Protein AF-A0A2A8PNT9-F1 (afdb_monomer)

InterPro domains:
  IPR011094 Uncharacterised protein family, LppY/LpqO [PF07485] (10-98)

Foldseek 3Di:
DDPLVVVLVVVLVVVVFDWDDDPQKIKTQDDDDDFDDAVNHTDPPDRAKMKMWGHADPVRDTDIDIDGDDDPVCVPVVVVVCVVVVHDDPDDDDDHDDD

pLDDT: mean 89.49, std 8.32, range [44.5, 97.88]

Solvent-accessible surface area (backbone atoms only — not comparable to full-atom values): 6307 Å² total; per-residue (Å²): 132,63,68,64,58,59,51,31,52,52,51,13,58,76,68,75,38,52,61,47,78,56,96,61,29,32,38,26,48,46,91,60,96,67,93,44,66,59,96,88,37,81,54,87,81,73,77,35,31,43,34,35,35,41,60,62,48,99,87,71,51,55,60,72,50,76,49,69,65,74,56,82,88,44,46,70,63,50,53,51,56,41,47,76,71,72,46,83,81,90,80,87,85,85,93,79,87,82,131

Structure (mmCIF, N/CA/C/O backbone):
data_AF-A0A2A8PNT9-F1
#
_entry.id   AF-A0A2A8PNT9-F1
#
loop_
_atom_site.group_PDB
_atom_site.id
_atom_site.type_symbol
_atom_site.label_atom_id
_atom_site.label_alt_id
_atom_site.label_comp_id
_atom_site.label_asym_id
_atom_site.label_entity_id
_atom_site.label_seq_id
_atom_site.pdbx_PDB_ins_code
_atom_site.Cartn_x
_atom_site.Cartn_y
_atom_site.Cartn_z
_atom_site.occupancy
_atom_site.B_iso_or_equiv
_atom_site.auth_seq_id
_atom_site.auth_comp_id
_atom_site.auth_asym_id
_atom_site.auth_atom_id
_atom_site.pdbx_PDB_model_num
ATOM 1 N N . MET A 1 1 ? -14.233 10.265 22.596 1.00 44.50 1 MET A N 1
ATOM 2 C CA . MET A 1 1 ? -13.195 10.865 21.724 1.00 44.50 1 MET A CA 1
ATOM 3 C C . MET A 1 1 ? -12.540 9.736 20.939 1.00 44.50 1 MET A C 1
ATOM 5 O O . MET A 1 1 ? -12.407 8.648 21.478 1.00 44.50 1 MET A O 1
ATOM 9 N N . ASN A 1 2 ? -12.320 9.951 19.643 1.00 59.09 2 ASN A N 1
ATOM 10 C CA . ASN A 1 2 ? -12.580 8.979 18.573 1.00 59.09 2 ASN A CA 1
ATOM 11 C C . ASN A 1 2 ? -11.611 7.787 18.510 1.00 59.09 2 ASN A C 1
ATOM 13 O O . ASN A 1 2 ? -10.452 7.970 18.148 1.00 59.09 2 ASN A O 1
ATOM 17 N N . ASN A 1 3 ? -12.128 6.570 18.733 1.00 81.62 3 ASN A N 1
ATOM 18 C CA . ASN A 1 3 ? -11.425 5.296 18.501 1.00 81.62 3 ASN A CA 1
ATOM 19 C C . ASN A 1 3 ? -10.741 5.267 17.115 1.00 81.62 3 ASN A C 1
ATOM 21 O O . ASN A 1 3 ? -9.587 4.876 16.986 1.00 81.62 3 ASN A O 1
ATOM 25 N N . LEU A 1 4 ? -11.408 5.823 16.097 1.00 88.12 4 LEU A N 1
ATOM 26 C CA . LEU A 1 4 ? -10.875 5.926 14.740 1.00 88.12 4 LEU A CA 1
ATOM 27 C C . LEU A 1 4 ? -9.567 6.730 14.644 1.00 88.12 4 LEU A C 1
ATOM 29 O O . LEU A 1 4 ? -8.678 6.333 13.900 1.00 88.12 4 LEU A O 1
ATOM 33 N N . ASN A 1 5 ? -9.420 7.827 15.397 1.00 90.25 5 ASN A N 1
ATOM 34 C CA . ASN A 1 5 ? -8.206 8.649 15.345 1.00 90.25 5 ASN A CA 1
ATOM 35 C C . ASN A 1 5 ? -7.003 7.872 15.877 1.00 90.25 5 ASN A C 1
ATOM 37 O O . ASN A 1 5 ? -5.975 7.790 15.212 1.00 90.25 5 ASN A O 1
ATOM 41 N N . PHE A 1 6 ? -7.173 7.247 17.043 1.00 92.38 6 PHE A N 1
ATOM 42 C CA . PHE A 1 6 ? -6.132 6.432 17.656 1.00 92.38 6 PHE A CA 1
ATOM 43 C C . PHE A 1 6 ? -5.748 5.245 16.763 1.00 92.38 6 PHE A C 1
ATOM 45 O O . PHE A 1 6 ? -4.565 5.018 16.515 1.00 92.38 6 PHE A O 1
ATOM 52 N N . LEU A 1 7 ? -6.733 4.521 16.220 1.00 93.81 7 LEU A N 1
ATOM 53 C CA . LEU A 1 7 ? -6.478 3.414 15.294 1.00 93.81 7 LEU A CA 1
ATOM 54 C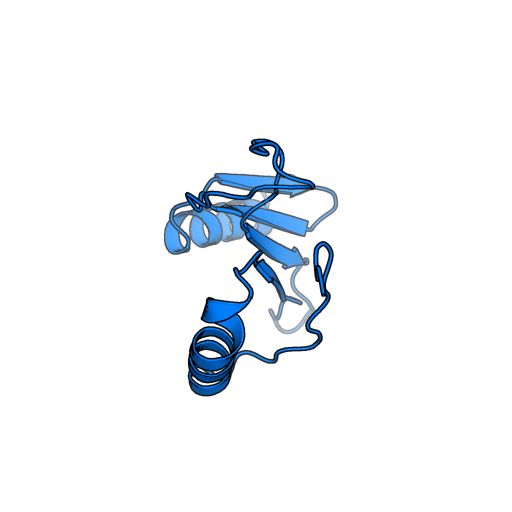 C . LEU A 1 7 ? -5.759 3.883 14.028 1.00 93.81 7 LEU A C 1
ATOM 56 O O . LEU A 1 7 ? -4.818 3.231 13.585 1.00 93.81 7 LEU A O 1
ATOM 60 N N . CYS A 1 8 ? -6.151 5.029 13.474 1.00 94.81 8 CYS A N 1
AT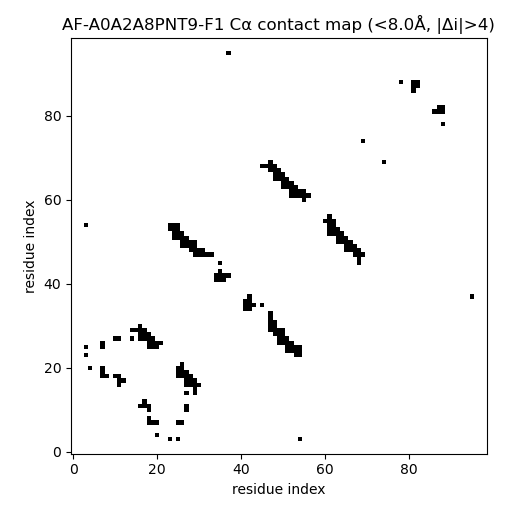OM 61 C CA . CYS A 1 8 ? -5.527 5.582 12.279 1.00 94.81 8 CYS A CA 1
ATOM 62 C C . CYS A 1 8 ? -4.069 6.007 12.517 1.00 94.81 8 CYS A C 1
ATOM 64 O O . CYS A 1 8 ? -3.215 5.812 11.652 1.00 94.81 8 CYS A O 1
ATOM 66 N N . GLU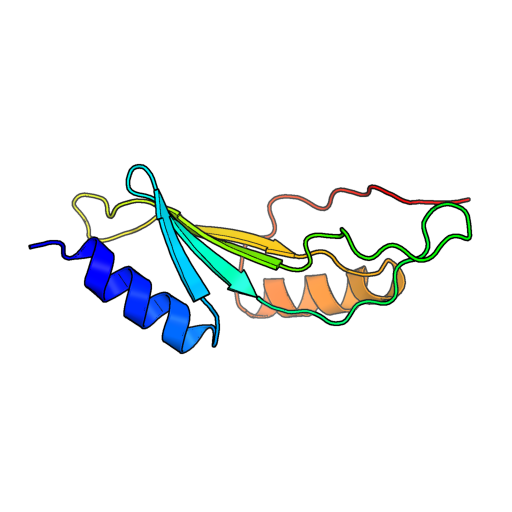 A 1 9 ? -3.752 6.541 13.698 1.00 94.38 9 GLU A N 1
ATOM 67 C CA . GLU A 1 9 ? -2.372 6.836 14.100 1.00 94.38 9 GLU A CA 1
ATOM 68 C C . GLU A 1 9 ? -1.529 5.561 14.242 1.00 94.38 9 GLU A C 1
ATOM 70 O O . GLU A 1 9 ? -0.404 5.512 13.739 1.00 94.38 9 GLU A O 1
ATOM 75 N N . GLN A 1 10 ? -2.069 4.507 14.868 1.00 95.00 10 GLN A N 1
ATOM 76 C CA . GLN A 1 10 ? -1.376 3.214 14.956 1.00 95.00 10 GLN A CA 1
ATOM 77 C C . GLN A 1 10 ? -1.165 2.595 13.572 1.00 95.00 10 GLN A C 1
ATOM 79 O O . GLN A 1 10 ? -0.075 2.112 13.267 1.00 95.00 10 GLN A O 1
ATOM 84 N N . PHE A 1 11 ? -2.178 2.664 12.712 1.00 94.94 11 PHE A N 1
ATOM 85 C CA . PHE A 1 11 ? -2.107 2.177 11.342 1.00 94.94 11 PHE A CA 1
ATOM 86 C C . PHE A 1 11 ? -1.028 2.903 10.529 1.00 94.94 11 PHE A C 1
ATOM 88 O O . PHE A 1 11 ? -0.175 2.260 9.916 1.00 94.94 11 PHE A O 1
ATOM 95 N N . ALA A 1 12 ? -0.978 4.238 10.599 1.00 94.69 12 ALA A N 1
ATOM 96 C CA . ALA A 1 12 ? 0.085 5.016 9.965 1.00 94.69 12 ALA A CA 1
ATOM 97 C C . ALA A 1 12 ? 1.475 4.675 10.513 1.00 94.69 12 ALA A C 1
ATOM 99 O O . ALA A 1 12 ? 2.436 4.626 9.746 1.00 94.69 12 ALA A O 1
ATOM 100 N N . LYS A 1 13 ? 1.584 4.397 11.817 1.00 95.00 13 LYS A N 1
ATOM 101 C CA . LYS A 1 13 ? 2.842 3.989 12.450 1.00 95.00 13 LYS A CA 1
ATOM 102 C C . LYS A 1 13 ? 3.328 2.629 11.948 1.00 95.00 13 LYS A C 1
ATOM 104 O O . LYS A 1 13 ? 4.512 2.504 11.650 1.00 95.00 13 LYS A O 1
ATOM 109 N N . ILE A 1 14 ? 2.437 1.643 11.814 1.00 94.19 14 ILE A N 1
ATOM 110 C CA . ILE A 1 14 ? 2.760 0.316 11.254 1.00 94.19 14 ILE A CA 1
ATOM 111 C C . ILE A 1 14 ? 3.296 0.457 9.828 1.00 94.19 14 ILE A C 1
ATOM 113 O O . ILE A 1 14 ? 4.296 -0.160 9.472 1.00 94.19 14 ILE A O 1
ATOM 117 N N . LEU A 1 15 ? 2.655 1.308 9.029 1.00 92.31 15 LEU A N 1
ATOM 118 C CA . LEU A 1 15 ? 3.029 1.521 7.636 1.00 92.31 15 LEU A CA 1
ATOM 119 C C . LEU A 1 15 ? 4.196 2.508 7.457 1.00 92.31 15 LEU A C 1
ATOM 121 O O . LEU A 1 15 ? 4.652 2.714 6.336 1.00 92.31 15 LEU A O 1
ATOM 125 N N . ASN A 1 16 ? 4.693 3.121 8.538 1.00 91.81 16 ASN A N 1
ATOM 126 C CA . ASN A 1 16 ? 5.702 4.184 8.508 1.00 91.81 16 ASN A CA 1
ATOM 127 C C . ASN A 1 16 ? 5.314 5.356 7.573 1.00 91.81 16 ASN A C 1
ATOM 129 O O . ASN A 1 16 ? 6.135 5.888 6.820 1.00 91.81 16 ASN A O 1
ATOM 133 N N . GLY A 1 17 ? 4.032 5.728 7.596 1.00 89.69 17 GLY A N 1
ATOM 134 C CA . GLY A 1 17 ? 3.426 6.738 6.731 1.00 89.69 17 GLY A CA 1
ATOM 135 C C . GLY A 1 17 ? 2.795 7.901 7.496 1.00 89.69 17 GLY A C 1
ATOM 136 O O . GLY A 1 17 ? 2.923 8.028 8.713 1.00 89.69 17 GLY A O 1
ATOM 137 N N . LYS A 1 18 ? 2.096 8.772 6.763 1.00 89.00 18 LYS A N 1
ATOM 138 C CA . LYS A 1 18 ? 1.284 9.853 7.344 1.00 89.00 18 LYS A CA 1
ATOM 139 C C . LYS A 1 18 ? -0.193 9.524 7.183 1.00 89.00 18 LYS A C 1
ATOM 141 O O . LYS A 1 18 ? -0.623 9.278 6.058 1.00 89.00 18 LYS A O 1
ATOM 146 N N . SER A 1 19 ? -0.943 9.550 8.281 1.00 91.50 19 SER A N 1
ATOM 147 C CA . SER A 1 19 ? -2.395 9.386 8.271 1.00 91.50 19 SER A CA 1
ATOM 148 C C . SER A 1 19 ? -3.123 10.676 7.907 1.00 91.50 1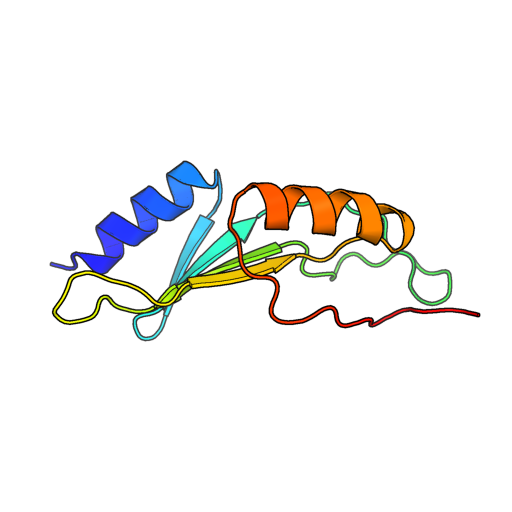9 SER A C 1
ATOM 150 O O . SER A 1 19 ? -2.703 11.786 8.240 1.00 91.50 19 SER A O 1
ATOM 152 N N . ASN A 1 20 ? -4.274 10.505 7.272 1.00 93.62 20 ASN A N 1
ATOM 153 C CA . ASN A 1 20 ? -5.317 11.502 7.124 1.00 93.62 20 ASN A CA 1
ATOM 154 C C . ASN A 1 20 ? -6.666 10.824 7.379 1.00 93.62 20 ASN A C 1
ATOM 156 O O . ASN A 1 20 ? -6.868 9.685 6.965 1.00 93.62 20 ASN A O 1
ATOM 160 N N . ILE A 1 21 ? -7.575 11.515 8.061 1.00 93.50 21 ILE A N 1
ATOM 161 C CA . ILE A 1 21 ? -8.930 11.019 8.292 1.00 93.50 21 ILE A CA 1
ATOM 162 C C . ILE A 1 21 ? -9.899 11.947 7.586 1.00 93.50 21 ILE A C 1
ATOM 164 O O . ILE A 1 21 ? -9.910 13.151 7.848 1.00 93.50 21 ILE A O 1
ATOM 168 N N . ASN A 1 22 ? -10.739 11.371 6.734 1.00 91.81 22 ASN A N 1
ATOM 169 C CA . ASN A 1 22 ? -11.804 12.085 6.052 1.00 91.81 22 ASN A CA 1
ATOM 170 C C . ASN A 1 22 ? -13.057 11.205 5.997 1.00 91.81 22 ASN A C 1
ATOM 172 O O . ASN A 1 22 ? -12.967 10.041 5.624 1.00 91.81 22 ASN A O 1
ATOM 176 N N . GLN A 1 23 ? -14.209 11.748 6.405 1.00 87.88 23 GLN A N 1
ATOM 177 C CA . GLN A 1 23 ? -15.520 11.081 6.330 1.00 87.88 23 GLN A CA 1
ATOM 178 C C . GLN A 1 23 ? -15.543 9.625 6.854 1.00 87.88 23 GLN A C 1
ATOM 180 O O . GLN A 1 23 ? -16.208 8.764 6.294 1.00 87.88 23 GLN A O 1
ATOM 185 N N . GLY A 1 24 ? -14.823 9.337 7.944 1.00 88.00 24 GLY A N 1
ATOM 186 C CA . GLY A 1 24 ? -14.790 7.992 8.538 1.00 88.00 24 GLY A CA 1
ATOM 187 C C . GLY A 1 24 ? -13.811 7.014 7.878 1.00 88.00 24 GLY A C 1
ATOM 188 O O . GLY A 1 24 ? -13.767 5.854 8.283 1.00 88.00 24 GLY A O 1
ATOM 189 N N . VAL A 1 25 ? -13.007 7.473 6.919 1.00 94.38 25 VAL A N 1
ATOM 190 C CA . VAL A 1 25 ? -11.941 6.705 6.268 1.00 94.38 25 VAL A CA 1
ATOM 191 C C . VAL A 1 25 ? -10.588 7.196 6.769 1.00 94.38 25 VAL A C 1
ATOM 193 O O . VAL A 1 25 ? -10.291 8.392 6.710 1.00 94.38 25 VAL A O 1
ATOM 196 N N . CYS A 1 26 ? -9.756 6.274 7.246 1.00 96.00 26 CYS A N 1
ATOM 197 C CA . CYS A 1 26 ? -8.348 6.532 7.517 1.00 96.00 26 CYS A CA 1
ATOM 198 C C . CYS A 1 26 ? -7.534 6.192 6.272 1.00 96.00 26 CYS A C 1
ATOM 200 O O . CYS A 1 26 ? -7.569 5.057 5.814 1.00 96.00 26 CYS A O 1
ATOM 202 N N . SER A 1 27 ? -6.780 7.150 5.744 1.00 95.62 27 SER A N 1
ATOM 203 C CA . SER A 1 27 ? -5.875 6.948 4.612 1.00 95.62 27 SER A CA 1
ATOM 204 C C . SER A 1 27 ? -4.434 7.199 5.026 1.00 95.62 27 SER A C 1
ATOM 206 O O . SER A 1 27 ? -4.144 8.148 5.752 1.00 95.62 27 SER A O 1
ATOM 208 N N . VAL A 1 28 ? -3.521 6.372 4.532 1.00 94.56 28 VAL A N 1
ATOM 209 C CA . VAL A 1 28 ? -2.081 6.477 4.735 1.00 94.56 28 VAL A CA 1
ATOM 210 C C . VAL A 1 28 ? -1.402 6.448 3.375 1.00 94.56 28 VAL A C 1
ATOM 212 O O . VAL A 1 28 ? -1.528 5.491 2.612 1.00 94.56 28 VAL A O 1
ATOM 215 N N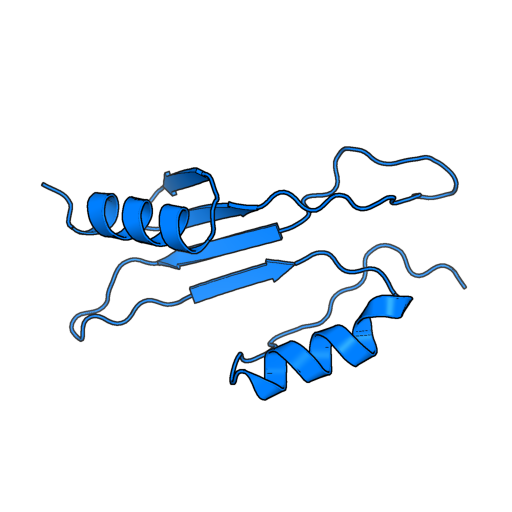 . SER A 1 29 ? -0.661 7.509 3.070 1.00 88.44 29 SER A N 1
ATOM 216 C CA . SER A 1 29 ? 0.159 7.565 1.860 1.00 88.44 29 SER A CA 1
ATOM 217 C C . SER A 1 29 ? 1.588 7.156 2.181 1.00 88.44 29 SER A C 1
ATOM 219 O O . SER A 1 29 ? 2.187 7.659 3.140 1.00 88.44 29 SER A O 1
ATOM 221 N N . LEU A 1 30 ? 2.149 6.282 1.347 1.00 86.50 30 LEU A N 1
ATOM 222 C CA . LEU A 1 30 ? 3.539 5.847 1.463 1.00 86.50 30 LEU A CA 1
ATOM 223 C C . LEU A 1 30 ? 4.381 6.447 0.351 1.00 86.50 30 LEU A C 1
ATOM 225 O O . LEU A 1 30 ? 3.914 6.696 -0.758 1.00 86.50 30 LEU A O 1
ATOM 229 N N . ARG A 1 31 ? 5.654 6.691 0.659 1.00 80.50 31 ARG A N 1
ATOM 230 C CA . ARG A 1 31 ? 6.622 7.115 -0.350 1.00 80.50 31 ARG A CA 1
ATOM 231 C C . ARG A 1 31 ? 7.196 5.879 -1.023 1.00 80.50 31 ARG A C 1
ATOM 233 O O . ARG A 1 31 ? 7.799 5.043 -0.359 1.00 80.50 31 ARG A O 1
ATOM 240 N N . ARG A 1 32 ? 7.091 5.822 -2.347 1.00 85.06 32 ARG A N 1
ATOM 241 C CA . ARG A 1 32 ? 7.866 4.908 -3.189 1.00 85.06 32 ARG A CA 1
ATOM 242 C C . ARG A 1 32 ? 8.667 5.750 -4.167 1.00 85.06 32 ARG A C 1
ATOM 244 O O . ARG A 1 32 ? 8.109 6.621 -4.828 1.00 85.06 32 ARG A O 1
ATOM 251 N N . ASN A 1 33 ? 9.973 5.520 -4.234 1.00 84.38 33 ASN A N 1
ATOM 252 C CA . ASN A 1 33 ? 10.817 6.208 -5.200 1.00 84.38 33 ASN A CA 1
ATOM 253 C C . ASN A 1 33 ? 10.799 5.431 -6.517 1.00 84.38 33 ASN A C 1
ATOM 255 O O . ASN A 1 33 ? 11.515 4.442 -6.659 1.00 84.38 33 ASN A O 1
ATOM 259 N N . ILE A 1 34 ? 9.942 5.855 -7.443 1.00 85.94 34 ILE A N 1
ATOM 260 C CA . ILE A 1 34 ? 9.777 5.224 -8.753 1.00 85.94 34 ILE A CA 1
ATOM 261 C C . ILE A 1 34 ? 10.163 6.199 -9.847 1.00 85.94 34 ILE A C 1
ATOM 263 O O . ILE A 1 34 ? 9.672 7.324 -9.902 1.00 85.94 34 ILE A O 1
ATOM 267 N N . LYS A 1 35 ? 11.066 5.766 -10.726 1.00 85.62 35 LYS A N 1
ATOM 268 C CA . LYS A 1 35 ? 11.456 6.542 -11.901 1.00 85.62 35 LYS A CA 1
ATOM 269 C C . LYS A 1 35 ? 10.490 6.212 -13.028 1.00 85.62 35 LYS A C 1
ATOM 271 O O . LYS A 1 35 ? 10.654 5.204 -13.703 1.00 85.62 35 LYS A O 1
ATOM 276 N N . VAL A 1 36 ? 9.482 7.057 -13.205 1.00 85.00 36 VAL A N 1
ATOM 277 C CA . VAL A 1 36 ? 8.473 6.884 -14.252 1.00 85.00 36 VAL A CA 1
ATOM 278 C C . VAL A 1 36 ? 8.729 7.859 -15.390 1.00 85.00 36 VAL A C 1
ATOM 280 O O . VAL A 1 36 ? 8.893 9.059 -15.163 1.00 85.00 36 VAL A O 1
ATOM 283 N N . PHE A 1 37 ? 8.701 7.342 -16.617 1.00 85.56 37 PHE A N 1
ATOM 284 C CA . PHE A 1 37 ? 8.683 8.138 -17.837 1.00 85.56 37 PHE A CA 1
ATOM 285 C C . PHE A 1 37 ? 7.330 7.982 -18.530 1.00 85.56 37 PHE A C 1
ATOM 287 O O . PHE A 1 37 ? 6.896 6.870 -18.818 1.00 85.56 37 PHE A O 1
ATOM 294 N N . VAL A 1 38 ? 6.675 9.102 -18.826 1.00 86.00 38 VAL A N 1
ATOM 295 C CA . VAL A 1 38 ? 5.431 9.149 -19.602 1.00 86.00 38 VAL A CA 1
ATOM 296 C C . VAL A 1 38 ? 5.755 9.802 -20.935 1.00 86.00 38 VAL A C 1
ATOM 298 O O . VAL A 1 38 ? 6.182 10.956 -20.965 1.00 86.00 38 VAL A O 1
ATOM 301 N N . GLN A 1 39 ? 5.619 9.050 -22.031 1.00 85.75 39 GLN A N 1
ATOM 302 C CA . GLN A 1 39 ? 5.989 9.500 -23.382 1.00 85.75 39 GLN A CA 1
ATOM 303 C C . GLN A 1 39 ? 7.396 10.138 -23.441 1.00 85.75 39 GLN A C 1
ATOM 305 O O . GLN A 1 39 ? 7.597 11.219 -23.992 1.00 85.75 39 GLN A O 1
ATOM 310 N N . GLY A 1 40 ? 8.375 9.496 -22.793 1.00 86.94 40 GLY A N 1
ATOM 311 C CA . GLY A 1 40 ? 9.768 9.960 -22.760 1.00 86.94 40 GLY A CA 1
ATOM 312 C C . GLY A 1 40 ? 10.058 11.130 -21.811 1.00 86.94 40 GLY A C 1
ATOM 313 O O . GLY A 1 40 ? 11.196 11.594 -21.761 1.00 86.94 40 GLY A O 1
ATOM 314 N N . ARG A 1 41 ? 9.079 11.606 -21.028 1.00 89.75 41 ARG A N 1
ATOM 315 C CA . ARG A 1 41 ? 9.272 12.677 -20.034 1.00 89.75 41 ARG A CA 1
ATOM 316 C C . ARG A 1 41 ? 9.208 12.133 -18.607 1.00 89.75 41 ARG A C 1
ATOM 318 O O . ARG A 1 41 ? 8.294 11.365 -18.311 1.00 89.75 41 ARG A O 1
ATOM 325 N N . PRO A 1 42 ? 10.124 12.532 -17.707 1.00 90.06 42 PRO A N 1
ATOM 326 C CA . PRO A 1 42 ? 10.055 12.116 -16.313 1.00 90.06 42 PRO A CA 1
ATOM 327 C C . PRO A 1 42 ? 8.793 12.683 -15.647 1.00 90.06 42 PRO A C 1
ATOM 329 O O . PRO A 1 42 ? 8.495 13.869 -15.791 1.00 90.06 42 PRO A O 1
ATOM 332 N N . SER A 1 43 ? 8.066 11.842 -14.911 1.00 86.81 43 SER A N 1
ATOM 333 C CA . SER A 1 43 ? 6.890 12.244 -14.132 1.00 86.81 43 SER A CA 1
ATOM 334 C C . SER A 1 43 ? 7.210 12.275 -12.640 1.00 86.81 43 SER A C 1
ATOM 336 O O . SER A 1 43 ? 7.823 11.352 -12.108 1.00 86.81 43 SER A O 1
ATOM 338 N N . THR A 1 44 ? 6.770 13.332 -11.957 1.00 84.44 44 THR A N 1
ATOM 339 C CA . THR A 1 44 ? 6.904 13.502 -10.498 1.00 84.44 44 THR A CA 1
ATOM 340 C C . THR A 1 44 ? 5.564 13.437 -9.766 1.00 84.44 44 THR A C 1
ATOM 342 O O . THR A 1 44 ? 5.535 13.468 -8.539 1.00 84.44 44 THR A O 1
ATOM 345 N N . SER A 1 45 ? 4.454 13.346 -10.504 1.00 82.81 45 SER A N 1
ATOM 346 C CA . SER A 1 45 ? 3.089 13.425 -9.962 1.00 82.81 45 SER A CA 1
ATOM 347 C C . SER A 1 45 ? 2.423 12.062 -9.772 1.00 82.81 45 SER A C 1
ATOM 349 O O . SER A 1 45 ? 1.247 12.004 -9.429 1.00 82.81 45 SER A O 1
ATOM 351 N N . VAL A 1 46 ? 3.140 10.963 -10.017 1.00 80.56 46 VAL A N 1
ATOM 352 C CA . VAL A 1 46 ? 2.595 9.612 -9.841 1.00 80.56 46 VAL A CA 1
ATOM 353 C C . VAL A 1 46 ? 2.344 9.369 -8.359 1.00 80.56 46 VAL A C 1
ATOM 355 O O . VAL A 1 46 ? 3.274 9.476 -7.562 1.00 80.56 46 VAL A O 1
ATOM 358 N N . ILE A 1 47 ? 1.103 9.036 -7.996 1.00 77.31 47 ILE A N 1
ATOM 359 C CA . ILE A 1 47 ? 0.771 8.591 -6.641 1.00 77.31 47 ILE A CA 1
ATOM 360 C C . ILE A 1 47 ? 1.320 7.170 -6.496 1.00 77.31 47 ILE A C 1
ATOM 362 O O . ILE A 1 47 ? 0.861 6.271 -7.196 1.00 77.31 47 ILE A O 1
ATOM 366 N N . PRO A 1 48 ? 2.327 6.949 -5.637 1.00 81.56 48 PRO A N 1
ATOM 367 C CA . PRO A 1 48 ? 3.012 5.671 -5.629 1.00 81.56 48 PRO A CA 1
ATOM 368 C C . PRO A 1 48 ? 2.247 4.602 -4.852 1.00 81.56 48 PRO A C 1
ATOM 370 O O . PRO A 1 48 ? 2.229 3.448 -5.267 1.00 81.56 48 PRO A O 1
ATOM 373 N N . VAL A 1 49 ? 1.678 4.968 -3.701 1.00 91.06 49 VAL A N 1
ATOM 374 C CA . VAL A 1 49 ? 1.001 4.040 -2.794 1.00 91.06 49 VAL A CA 1
ATOM 375 C C . VAL A 1 49 ? -0.040 4.781 -1.958 1.00 91.06 49 VAL A C 1
ATOM 377 O O . VAL A 1 49 ? 0.297 5.743 -1.254 1.00 91.06 49 VAL A O 1
ATOM 380 N N . GLY A 1 50 ? -1.274 4.291 -1.980 1.00 92.00 50 GLY A N 1
ATOM 381 C CA . GLY A 1 50 ? -2.342 4.668 -1.061 1.00 92.00 50 GLY A CA 1
ATOM 382 C C . GLY A 1 50 ? -2.896 3.432 -0.365 1.00 92.00 50 GLY A C 1
ATOM 383 O O . GLY A 1 50 ? -3.217 2.449 -1.023 1.00 92.00 50 GLY A O 1
ATOM 384 N N . ILE A 1 51 ? -2.997 3.468 0.961 1.00 95.06 51 ILE A N 1
ATOM 385 C CA . ILE A 1 51 ? -3.627 2.402 1.747 1.00 95.06 51 ILE A CA 1
ATOM 386 C C . ILE A 1 51 ? -4.650 3.050 2.670 1.00 95.06 51 ILE A C 1
ATOM 388 O O . ILE A 1 51 ? -4.366 4.089 3.266 1.00 95.06 51 ILE A O 1
ATOM 392 N N . SER A 1 52 ? -5.835 2.471 2.800 1.00 96.00 52 SER A N 1
ATOM 393 C CA . SER A 1 52 ? -6.879 3.003 3.667 1.00 96.00 52 SER A CA 1
ATOM 394 C C . SER A 1 52 ? -7.706 1.912 4.329 1.00 96.00 52 SER A C 1
ATOM 396 O O . SER A 1 52 ? -7.736 0.768 3.878 1.00 96.00 52 SER A O 1
ATOM 398 N N . PHE A 1 53 ? -8.389 2.288 5.406 1.00 96.50 53 PHE A N 1
ATOM 399 C CA . PHE A 1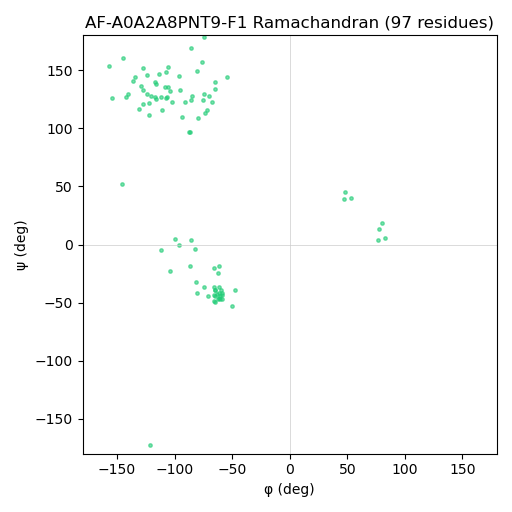 53 ? -9.446 1.486 6.000 1.00 96.50 53 PHE A CA 1
ATOM 400 C C . PHE A 1 53 ? -10.663 2.359 6.326 1.00 96.50 53 PHE A C 1
ATOM 402 O O . PHE A 1 53 ? -10.530 3.528 6.706 1.00 96.50 53 PHE A O 1
ATOM 409 N N . GLU A 1 54 ? -11.852 1.793 6.156 1.00 94.81 54 GLU A N 1
ATOM 410 C CA . GLU A 1 54 ? -13.128 2.429 6.491 1.00 94.81 54 GLU A CA 1
ATOM 411 C C . GLU A 1 54 ? -13.505 2.217 7.963 1.00 94.81 54 GLU A C 1
ATOM 413 O O . GLU A 1 54 ? -12.902 1.419 8.678 1.00 94.81 54 GLU A O 1
ATOM 418 N N . SER A 1 55 ? -14.523 2.934 8.437 1.00 90.06 55 SER A N 1
ATOM 419 C CA . SER A 1 55 ? -15.008 2.797 9.814 1.00 90.06 55 SER A CA 1
ATOM 420 C C . SER A 1 55 ? -15.371 1.347 10.159 1.00 90.06 55 SER A C 1
ATOM 422 O O . SER A 1 55 ? -15.890 0.609 9.326 1.00 90.06 55 SER A O 1
ATOM 424 N N . LEU A 1 56 ? -15.100 0.957 11.408 1.00 91.38 56 LEU A N 1
ATOM 425 C CA . LEU A 1 56 ? -15.355 -0.400 11.888 1.00 91.38 56 LEU A CA 1
ATOM 426 C C . LEU A 1 56 ? -16.854 -0.722 11.891 1.00 91.38 56 LEU A C 1
ATOM 428 O O . LEU A 1 56 ? -17.671 0.104 12.308 1.00 91.38 56 LEU A O 1
ATOM 432 N N . ASP A 1 57 ? -17.193 -1.942 11.488 1.00 91.38 57 ASP A N 1
ATOM 433 C CA . ASP A 1 57 ? -18.529 -2.503 11.641 1.00 91.38 57 ASP A CA 1
ATOM 434 C C . ASP A 1 57 ? -18.816 -2.914 13.103 1.00 91.38 57 ASP A C 1
ATOM 436 O O . ASP A 1 57 ? -17.975 -2.808 14.000 1.00 91.38 57 ASP A O 1
ATOM 440 N N . GLN A 1 58 ? -20.026 -3.420 13.351 1.00 92.25 58 GLN A N 1
ATOM 441 C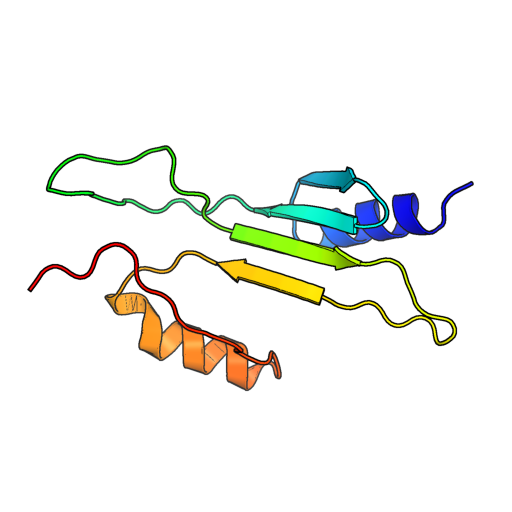 CA . GLN A 1 58 ? -20.460 -3.897 14.672 1.00 92.25 58 GLN A CA 1
ATOM 442 C C . GLN A 1 58 ? -19.628 -5.064 15.234 1.00 92.25 58 GLN A C 1
ATOM 444 O O . GLN A 1 58 ? -19.663 -5.313 16.438 1.00 92.25 58 GLN A O 1
ATOM 449 N N . ASN A 1 59 ? -18.886 -5.771 14.379 1.00 94.06 59 ASN A N 1
ATOM 450 C CA . ASN A 1 59 ? -18.018 -6.885 14.748 1.00 94.06 59 ASN A CA 1
ATOM 451 C C . ASN A 1 59 ? -16.554 -6.445 14.928 1.00 94.06 59 ASN A C 1
ATOM 453 O O . ASN A 1 59 ? -15.706 -7.274 15.253 1.00 94.06 59 ASN A O 1
ATOM 457 N N . GLY A 1 60 ? -16.246 -5.159 14.725 1.00 90.50 60 GLY A N 1
ATOM 458 C CA . GLY A 1 60 ? -14.889 -4.627 14.806 1.00 90.50 60 GLY A CA 1
ATOM 459 C C . GLY A 1 60 ? -14.044 -4.862 13.551 1.00 90.50 60 GLY A C 1
ATOM 460 O O . GLY A 1 60 ? -12.822 -4.760 13.635 1.00 90.50 60 GLY A O 1
ATOM 461 N N . ASN A 1 61 ? -14.657 -5.160 12.401 1.00 92.31 61 ASN A N 1
ATOM 462 C CA . ASN A 1 61 ? -13.955 -5.311 11.125 1.00 92.31 61 ASN A CA 1
ATOM 463 C C . ASN A 1 61 ? -14.005 -4.012 10.315 1.00 92.31 61 ASN A C 1
ATOM 465 O O . ASN A 1 61 ? -15.018 -3.319 10.312 1.00 92.31 61 ASN A O 1
ATOM 469 N N . ALA A 1 62 ? -12.936 -3.709 9.578 1.00 94.19 62 ALA A N 1
ATOM 470 C CA . ALA A 1 62 ? -12.909 -2.627 8.594 1.00 94.19 62 ALA A CA 1
ATOM 471 C C . ALA A 1 62 ? -12.768 -3.187 7.178 1.00 94.19 62 ALA A C 1
ATOM 473 O O . ALA A 1 62 ? -12.048 -4.166 6.954 1.00 94.19 62 ALA A O 1
ATOM 474 N N . LEU A 1 63 ? -13.376 -2.507 6.208 1.00 94.62 63 LEU A N 1
ATOM 475 C CA . LEU A 1 63 ? -13.007 -2.674 4.808 1.00 94.62 63 LEU A CA 1
ATOM 476 C C . LEU A 1 63 ? -11.668 -1.967 4.566 1.00 94.62 63 LEU A C 1
ATOM 478 O O . LEU A 1 63 ? -11.501 -0.814 4.958 1.00 94.62 63 LEU A O 1
ATOM 482 N N . ASN A 1 64 ? -10.711 -2.667 3.958 1.00 95.12 64 ASN A N 1
ATOM 483 C CA . ASN A 1 64 ? -9.361 -2.164 3.708 1.00 95.12 64 ASN A CA 1
ATOM 484 C C . ASN A 1 64 ? -9.109 -2.072 2.202 1.00 95.12 64 ASN A C 1
ATOM 486 O O . ASN A 1 64 ? -9.432 -3.003 1.463 1.00 95.12 64 ASN A O 1
ATOM 490 N N . PHE A 1 65 ? -8.474 -0.987 1.768 1.00 94.56 65 PHE A N 1
ATOM 491 C CA . PHE A 1 65 ? -8.073 -0.766 0.383 1.00 94.56 65 PHE A CA 1
ATOM 492 C C . PHE A 1 65 ? -6.576 -0.500 0.295 1.00 94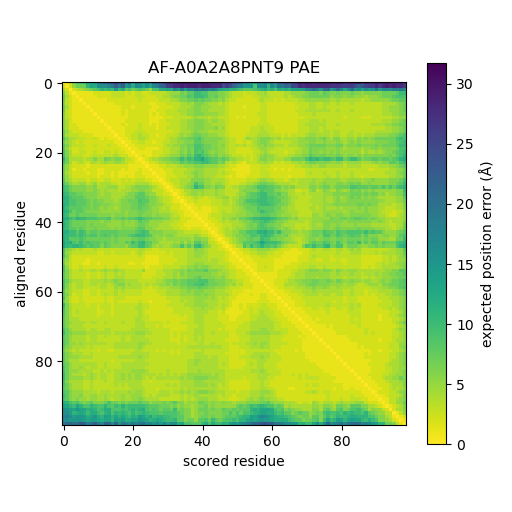.56 65 PHE A C 1
ATOM 494 O O . PHE A 1 65 ? -5.983 0.135 1.166 1.00 94.56 65 PHE A O 1
ATOM 501 N N . GLY A 1 66 ? -5.970 -0.965 -0.792 1.00 93.44 66 GLY A N 1
ATOM 502 C CA . GLY A 1 66 ? -4.589 -0.673 -1.138 1.00 93.44 66 GLY A CA 1
ATOM 503 C C . GLY A 1 66 ? -4.462 -0.494 -2.642 1.00 93.44 66 GLY A C 1
ATOM 504 O O . GLY A 1 66 ? -4.867 -1.365 -3.406 1.00 93.44 66 GLY A O 1
ATOM 505 N N . GLU A 1 67 ? -3.884 0.625 -3.055 1.00 93.12 67 GLU A N 1
ATOM 506 C CA . GLU A 1 67 ? -3.514 0.911 -4.434 1.00 93.12 67 GLU A CA 1
ATOM 507 C C . GLU A 1 67 ? -2.016 1.202 -4.476 1.00 93.12 67 GLU A C 1
ATOM 509 O O . GLU A 1 67 ? -1.509 2.072 -3.763 1.00 93.12 67 GLU A O 1
ATOM 514 N N . ILE A 1 68 ? -1.289 0.424 -5.273 1.00 92.19 68 ILE A N 1
ATOM 515 C CA . ILE A 1 68 ? 0.167 0.484 -5.358 1.00 92.19 68 ILE A CA 1
ATOM 516 C C . ILE A 1 68 ? 0.538 0.564 -6.831 1.00 92.19 68 ILE A C 1
ATOM 518 O O . ILE A 1 68 ? 0.301 -0.371 -7.594 1.00 92.19 68 ILE A O 1
ATOM 522 N N . ALA A 1 69 ? 1.155 1.674 -7.223 1.00 91.25 69 ALA A N 1
ATOM 523 C CA . ALA A 1 69 ? 1.757 1.796 -8.536 1.00 91.25 69 ALA A CA 1
ATOM 524 C C . ALA A 1 69 ? 2.996 0.894 -8.602 1.00 91.25 69 ALA A C 1
ATOM 526 O O . ALA A 1 69 ? 3.894 1.000 -7.759 1.00 91.25 69 ALA A O 1
ATOM 527 N N . ILE A 1 70 ? 3.064 0.046 -9.625 1.00 90.62 70 ILE A N 1
ATOM 528 C CA . ILE A 1 70 ? 4.175 -0.873 -9.905 1.00 90.62 70 ILE A CA 1
ATOM 529 C C . ILE A 1 70 ? 4.661 -0.700 -11.344 1.00 90.62 70 ILE A C 1
ATOM 531 O O . ILE A 1 70 ? 3.901 -0.281 -12.217 1.00 90.62 70 ILE A O 1
ATOM 535 N N . LEU A 1 71 ? 5.940 -0.986 -11.584 1.00 88.94 71 LEU A N 1
ATOM 536 C CA . LEU A 1 71 ? 6.501 -1.030 -12.932 1.00 88.94 71 LEU A CA 1
ATOM 537 C C . LEU A 1 71 ? 6.066 -2.323 -13.632 1.00 88.94 71 LEU A C 1
ATOM 539 O O . LEU A 1 71 ? 5.745 -3.318 -12.979 1.00 88.94 71 LEU A O 1
ATOM 543 N N . GLN A 1 72 ? 6.066 -2.324 -14.965 1.00 88.81 72 GLN A N 1
ATOM 544 C CA . GLN A 1 72 ? 5.612 -3.472 -15.754 1.00 88.81 72 GLN A CA 1
ATOM 545 C C . GLN A 1 72 ? 6.423 -4.736 -15.437 1.00 88.81 72 GLN A C 1
ATOM 547 O O . GLN A 1 72 ? 5.866 -5.821 -15.275 1.00 88.81 72 GLN A O 1
ATOM 552 N N . GLU A 1 73 ? 7.734 -4.583 -15.299 1.00 89.50 73 GLU A N 1
ATOM 553 C CA . GLU A 1 73 ? 8.679 -5.641 -14.955 1.00 89.50 73 GLU A CA 1
ATOM 554 C C . GLU A 1 73 ? 8.491 -6.203 -13.533 1.00 89.50 73 GLU A C 1
ATOM 556 O O . GLU A 1 73 ? 8.914 -7.323 -13.255 1.00 89.50 73 GLU A O 1
ATOM 561 N N . GLU A 1 74 ? 7.827 -5.467 -12.636 1.00 92.44 74 GLU A N 1
ATOM 562 C CA . GLU A 1 74 ? 7.597 -5.887 -11.247 1.00 92.44 74 GLU A CA 1
ATOM 563 C C . GLU A 1 74 ? 6.332 -6.736 -11.090 1.00 92.44 74 GLU A C 1
ATOM 565 O O . GLU A 1 74 ? 6.204 -7.447 -10.091 1.00 92.44 74 GLU A O 1
ATOM 570 N N . ILE A 1 75 ? 5.415 -6.693 -12.068 1.00 93.81 75 ILE A N 1
ATOM 571 C CA . ILE A 1 75 ? 4.087 -7.318 -11.982 1.00 93.81 75 ILE A CA 1
ATOM 572 C C . ILE A 1 75 ? 4.159 -8.785 -11.525 1.00 93.81 75 ILE A C 1
ATOM 574 O O . ILE A 1 75 ? 3.495 -9.109 -10.539 1.00 93.81 75 ILE A O 1
ATOM 578 N N . PRO A 1 76 ? 4.951 -9.686 -12.142 1.00 95.62 76 PRO A N 1
ATOM 579 C CA . PRO A 1 76 ? 4.894 -11.105 -11.787 1.00 95.62 76 PRO A CA 1
ATOM 580 C C . PRO A 1 76 ? 5.296 -11.378 -10.330 1.00 95.62 76 PRO A C 1
ATOM 582 O O . PRO A 1 76 ? 4.588 -12.081 -9.608 1.00 95.62 76 PRO A O 1
ATOM 585 N N . LEU A 1 77 ? 6.405 -10.781 -9.877 1.00 97.44 77 LEU A N 1
ATOM 586 C CA . LEU A 1 77 ? 6.942 -10.992 -8.528 1.00 97.44 77 LEU A CA 1
ATOM 587 C C . LEU A 1 77 ? 6.114 -10.275 -7.459 1.00 97.44 77 LEU A C 1
ATOM 589 O O . LEU A 1 77 ? 5.919 -10.812 -6.365 1.00 97.44 77 LEU A O 1
ATOM 593 N N . PHE A 1 78 ? 5.597 -9.085 -7.770 1.00 95.19 78 PHE A N 1
ATOM 594 C CA . PHE A 1 78 ? 4.737 -8.339 -6.860 1.00 95.19 78 PHE A CA 1
ATOM 595 C C . PHE A 1 78 ? 3.424 -9.088 -6.610 1.00 95.19 78 PHE A C 1
ATOM 597 O O . PHE A 1 78 ? 3.058 -9.329 -5.459 1.00 95.19 78 PHE A O 1
ATOM 604 N N . MET A 1 79 ? 2.759 -9.535 -7.681 1.00 96.00 79 MET A N 1
ATOM 605 C CA . MET A 1 79 ? 1.501 -10.282 -7.590 1.00 96.00 79 MET A CA 1
ATOM 606 C C . MET A 1 79 ? 1.676 -11.580 -6.801 1.00 96.00 79 MET A C 1
ATOM 608 O O . MET A 1 79 ? 0.874 -11.875 -5.916 1.00 96.00 79 MET A O 1
ATOM 612 N N . GLN A 1 80 ? 2.757 -12.323 -7.062 1.00 96.94 80 GLN A N 1
ATOM 613 C CA . GLN A 1 80 ? 3.078 -13.531 -6.302 1.00 96.94 80 GLN A CA 1
ATOM 614 C C . GLN A 1 80 ? 3.257 -13.228 -4.807 1.00 96.94 80 GLN A C 1
ATOM 616 O O . GLN A 1 80 ? 2.671 -13.914 -3.970 1.00 96.94 80 GLN A O 1
ATOM 621 N N . SER A 1 81 ? 4.022 -12.187 -4.472 1.00 96.88 81 SER A N 1
ATOM 622 C CA . SER A 1 81 ? 4.348 -11.838 -3.082 1.00 96.88 81 SER A CA 1
ATOM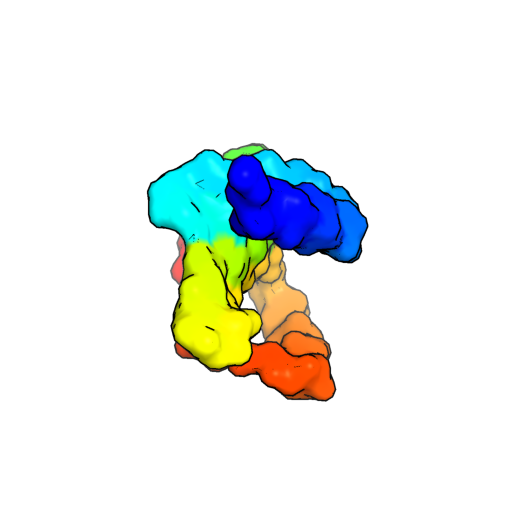 623 C C . SER A 1 81 ? 3.123 -11.408 -2.272 1.00 96.88 81 SER A C 1
ATOM 625 O O . SER A 1 81 ? 3.008 -11.763 -1.100 1.00 96.88 81 SER A O 1
ATOM 627 N N . ILE A 1 82 ? 2.210 -10.646 -2.879 1.00 95.12 82 ILE A N 1
ATOM 628 C CA . ILE A 1 82 ? 0.989 -10.152 -2.226 1.00 95.12 82 ILE A CA 1
ATOM 629 C C . ILE A 1 82 ? -0.001 -11.298 -1.995 1.00 95.12 82 ILE A C 1
ATOM 631 O O . ILE A 1 82 ? -0.512 -11.460 -0.885 1.00 95.12 82 ILE A O 1
ATOM 635 N N . VAL A 1 83 ? -0.198 -12.162 -2.996 1.00 96.12 83 VAL A N 1
ATOM 636 C CA . VAL A 1 83 ? -1.086 -13.329 -2.871 1.00 96.12 83 VAL A CA 1
ATOM 637 C C . VAL A 1 83 ? -0.559 -14.327 -1.835 1.00 96.12 83 VAL A C 1
ATOM 639 O O . VAL A 1 83 ? -1.338 -14.850 -1.041 1.00 96.12 83 VAL A O 1
ATOM 642 N N . GLN A 1 84 ? 0.757 -14.559 -1.775 1.00 97.88 84 GLN A N 1
ATOM 643 C CA . GLN A 1 84 ? 1.371 -15.429 -0.759 1.00 97.88 84 GLN A CA 1
ATOM 644 C C . GLN A 1 84 ? 1.174 -14.923 0.678 1.00 97.88 84 GLN A C 1
ATOM 646 O O . GLN A 1 84 ? 1.184 -15.724 1.610 1.00 97.88 84 GLN A O 1
ATOM 651 N N . GLN A 1 85 ? 0.961 -13.619 0.862 1.00 95.69 85 GLN A N 1
ATOM 652 C CA . GLN A 1 85 ? 0.643 -13.014 2.159 1.00 95.69 85 GLN A CA 1
ATOM 653 C C . GLN A 1 85 ? -0.860 -13.040 2.483 1.00 95.69 85 GLN A C 1
ATOM 655 O O . GLN A 1 85 ? -1.276 -12.498 3.504 1.00 95.69 85 GLN A O 1
ATOM 660 N N . GLY A 1 86 ? -1.686 -13.662 1.634 1.00 96.00 86 GLY A N 1
ATOM 661 C CA . GLY A 1 86 ? -3.134 -13.750 1.826 1.00 96.00 86 GLY A CA 1
ATOM 662 C C . GLY A 1 86 ? -3.890 -12.466 1.476 1.00 96.00 86 GLY A C 1
ATOM 663 O O . GLY A 1 86 ? -5.063 -12.339 1.821 1.00 96.00 86 GLY A O 1
ATOM 664 N N . ILE A 1 87 ? -3.245 -11.514 0.795 1.00 94.62 87 ILE A N 1
ATOM 665 C CA . ILE A 1 87 ? -3.893 -10.281 0.347 1.00 94.62 87 ILE A CA 1
ATOM 666 C C . ILE A 1 87 ? -4.587 -10.549 -0.990 1.00 94.62 87 ILE A C 1
ATOM 668 O O . ILE A 1 87 ? -3.984 -11.035 -1.949 1.00 94.62 87 ILE A O 1
ATOM 672 N N . ILE A 1 88 ? -5.873 -10.209 -1.054 1.00 95.31 88 ILE A N 1
ATOM 673 C CA . ILE A 1 88 ? -6.689 -10.370 -2.256 1.00 95.31 88 ILE A CA 1
ATOM 674 C C . ILE A 1 88 ? -6.322 -9.275 -3.256 1.00 95.31 88 ILE A C 1
ATOM 676 O O . ILE A 1 88 ? -6.430 -8.088 -2.951 1.00 95.31 88 ILE A O 1
ATOM 680 N N . VAL A 1 89 ? -5.950 -9.671 -4.473 1.00 95.06 89 VAL A N 1
ATOM 681 C CA . VAL A 1 89 ? -5.799 -8.731 -5.586 1.00 95.06 89 VAL A CA 1
ATOM 682 C C . VAL A 1 89 ? -7.105 -8.678 -6.365 1.00 95.06 89 VAL A C 1
ATOM 684 O O . VAL A 1 89 ? -7.474 -9.639 -7.036 1.00 95.06 89 VAL A O 1
ATOM 687 N N . SER A 1 90 ? -7.813 -7.555 -6.262 1.00 94.50 90 SER A N 1
ATOM 688 C CA . SER A 1 90 ? -9.092 -7.353 -6.949 1.00 94.50 90 SER A CA 1
ATOM 689 C C . SER A 1 90 ? -8.926 -6.946 -8.414 1.00 94.50 90 SER A C 1
ATOM 691 O O . SER A 1 90 ? -9.760 -7.304 -9.243 1.00 94.50 90 SER A O 1
ATOM 693 N N . ALA A 1 91 ? -7.865 -6.205 -8.745 1.00 93.50 91 ALA A N 1
ATOM 694 C CA . ALA A 1 91 ? -7.612 -5.720 -10.095 1.00 93.50 91 ALA A CA 1
ATOM 695 C C . ALA A 1 91 ? -6.130 -5.399 -10.329 1.00 93.50 91 ALA A C 1
ATOM 697 O O . ALA A 1 91 ? -5.406 -5.009 -9.416 1.00 93.50 91 ALA A O 1
ATOM 698 N N . LEU A 1 92 ? -5.723 -5.495 -11.594 1.00 92.31 92 LEU A N 1
ATOM 699 C CA . LEU A 1 92 ? -4.500 -4.906 -12.128 1.00 92.31 92 LEU A CA 1
ATOM 700 C C . LEU A 1 92 ? -4.917 -3.980 -13.275 1.00 92.31 92 LEU A C 1
ATOM 702 O O . LEU A 1 92 ? -5.400 -4.453 -14.302 1.00 92.31 92 LEU A O 1
ATOM 706 N N . HIS A 1 93 ? -4.769 -2.669 -13.093 1.00 90.31 93 HIS A N 1
ATOM 707 C CA . HIS A 1 93 ? -5.043 -1.678 -14.134 1.00 90.31 93 HIS A CA 1
ATOM 708 C C . HIS A 1 93 ? -3.728 -1.124 -14.691 1.00 90.31 93 HIS A C 1
ATOM 710 O O . HIS A 1 93 ? -2.708 -1.103 -14.004 1.00 90.31 93 HIS A O 1
ATOM 716 N N . ASN A 1 94 ? -3.735 -0.681 -15.948 1.00 84.94 94 ASN A N 1
ATOM 717 C CA . ASN A 1 94 ? -2.541 -0.164 -16.602 1.00 84.94 94 ASN A CA 1
ATOM 718 C C . ASN A 1 94 ? -2.790 1.223 -17.204 1.00 84.94 94 ASN A C 1
ATOM 720 O O . ASN A 1 94 ? -3.782 1.428 -17.897 1.00 84.94 94 ASN A O 1
ATOM 724 N N . HIS A 1 95 ? -1.870 2.157 -16.950 1.00 80.12 95 HIS A N 1
ATOM 725 C CA . HIS A 1 95 ? -1.935 3.526 -17.466 1.00 80.12 95 HIS A CA 1
ATOM 726 C C . HIS A 1 95 ? -0.980 3.802 -18.639 1.00 80.12 95 HIS A C 1
ATOM 728 O O . HIS A 1 95 ? -1.229 4.735 -19.400 1.00 80.12 95 HIS A O 1
ATOM 734 N N . TRP A 1 96 ? 0.103 3.030 -18.795 1.00 77.50 96 TRP A N 1
ATOM 735 C CA . TRP A 1 96 ? 1.240 3.354 -19.671 1.00 77.50 96 TRP A CA 1
ATOM 736 C C . TRP A 1 96 ? 1.872 2.110 -20.319 1.00 77.50 96 TRP A C 1
ATOM 738 O O . TRP A 1 96 ? 3.081 1.901 -20.238 1.00 77.50 96 TRP A O 1
ATOM 748 N N . LEU A 1 97 ? 1.053 1.276 -20.962 1.00 70.56 97 LEU A N 1
ATOM 749 C CA . LEU A 1 97 ? 1.518 0.215 -21.857 1.00 70.56 97 LEU A CA 1
ATOM 750 C C . LEU A 1 97 ? 1.863 0.830 -23.210 1.00 70.56 97 LEU A C 1
ATOM 752 O O . LEU A 1 97 ? 0.975 1.237 -23.959 1.00 70.56 97 LEU A O 1
ATOM 756 N N . TYR A 1 98 ? 3.153 0.889 -23.515 1.00 68.81 98 TYR A N 1
ATOM 757 C CA . TYR A 1 98 ? 3.644 1.247 -24.840 1.00 68.81 98 TYR A CA 1
ATOM 758 C C . TYR A 1 98 ? 4.067 -0.046 -25.542 1.00 68.81 98 TYR A C 1
ATOM 760 O O . TYR A 1 98 ? 4.867 -0.805 -24.993 1.00 68.81 98 TYR A O 1
ATOM 768 N N . MET A 1 99 ? 3.477 -0.315 -26.708 1.00 62.06 99 MET A N 1
ATOM 769 C CA . MET A 1 99 ? 3.883 -1.396 -27.615 1.00 62.06 99 MET A CA 1
ATOM 770 C C . MET A 1 99 ? 4.894 -0.881 -28.631 1.00 62.06 99 MET A C 1
ATOM 772 O O . MET A 1 99 ? 4.761 0.302 -29.025 1.00 62.06 99 MET A O 1
#

Sequence (99 aa):
MNNLNFLCEQFAKILNGKSNINQGVCSVSLRRNIKVFVQGRPSTSVIPVGISFESLDQNGNALNFGEIAILQEEIPLFMQSIVQQGIIVSALHNHWLYM

Radius of gyration: 15.87 Å; Cα contacts (8 Å, |Δi|>4): 116; chains: 1; bounding box: 32×29×49 Å

Mean predicted aligned error: 4.65 Å

Nearest PDB structures (foldseek):
  5jaw-assembly1_E  TM=2.312E-01  e=2.281E+00  Cellvibrio japonicus Ueda107
  6tbk-assembly6_F  TM=2.424E-01  e=4.072E+00  Cellvibrio japonicus Ueda107
  8pej-assembly1_C  TM=2.383E-01  e=4.072E+00  Cellvibrio japonicus Ueda107
  6tbk-assembly3_C  TM=2.389E-01  e=5.619E+00  Cellvibrio japonicus Ueda107
  5jaw-assembly1_A-2  TM=2.399E-01  e=7.270E+00  Cellvibrio japonicus Ueda107

Secondary structure (DSSP, 8-state):
--HHHHHHHHHHHHTTSEEEEETTEEEEEE-----EEETTEEES----EEEEEPPP-TTS---EEEEE---GGGHHHHHHHHHHTT--------S----

Organism: Bacillus cereus (NCBI:txid1396)